Protein AF-M7YXB4-F1 (afdb_monomer)

Sequence (75 aa):
MSPSICLAILLLALVSPSLASASINDNNGVTVAAPRVPVAFQFLQGHNDARREVGVAPLEWNWTLGQDAKRSPVP

Foldseek 3Di:
DDVVVVVVVVVVVVPDDPPDDDDDDDDDDPDPDDPPDDPQVVVQVVQQVVCVVVPHDGDDDDVVVVVVCVVDDDD

Radius of gyration: 18.04 Å; Cα contacts (8 Å, |Δi|>4): 16; chains: 1; bounding box: 26×34×52 Å

Secondary structure (DSSP, 8-state):
--HHHHHHHHHHHHT-----------S-----------HHHHHHHHHHHHHHHTTPPPP---HHHHHHHHHS---

pLDDT: mean 75.22, std 17.39, range [47.0, 97.94]

Mean predicted aligned error: 16.3 Å

Structure (mmCIF, N/CA/C/O backbone):
data_AF-M7YXB4-F1
#
_entry.id   AF-M7YXB4-F1
#
loop_
_atom_site.group_PDB
_atom_site.id
_atom_site.type_symbol
_atom_site.label_atom_id
_atom_site.label_alt_id
_atom_site.label_comp_id
_atom_site.label_asym_id
_atom_site.label_entity_id
_atom_site.label_seq_id
_atom_site.pdbx_PDB_ins_code
_atom_site.Cartn_x
_atom_site.Cartn_y
_a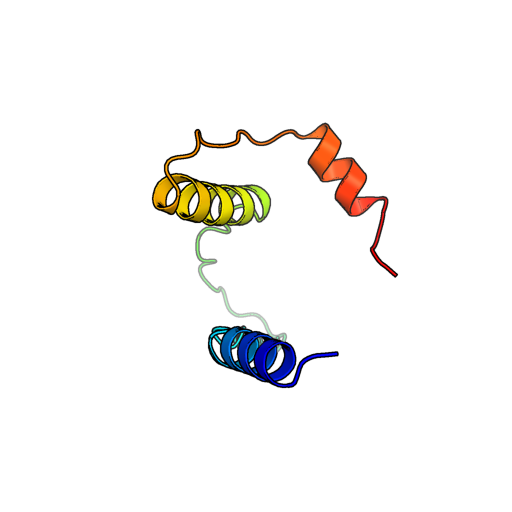tom_site.Cartn_z
_atom_site.occupancy
_atom_site.B_iso_or_equiv
_atom_site.auth_seq_id
_atom_site.auth_comp_id
_atom_site.auth_asym_id
_atom_site.auth_atom_id
_atom_site.pdbx_PDB_model_num
ATOM 1 N N . MET A 1 1 ? 6.931 -27.082 19.090 1.00 55.12 1 MET A N 1
ATOM 2 C CA . MET A 1 1 ? 6.138 -26.208 18.200 1.00 55.12 1 MET A CA 1
ATOM 3 C C . MET A 1 1 ? 4.679 -26.521 18.459 1.00 55.12 1 MET A C 1
ATOM 5 O O . MET A 1 1 ? 4.297 -27.675 18.321 1.00 55.12 1 MET A O 1
ATOM 9 N N . SER A 1 2 ? 3.914 -25.567 18.985 1.00 69.00 2 SER A N 1
ATOM 10 C CA . SER A 1 2 ? 2.557 -25.838 19.470 1.00 69.00 2 SER A CA 1
ATOM 11 C C . SER A 1 2 ? 1.609 -26.131 18.298 1.00 69.00 2 SER A C 1
ATOM 13 O O . SER A 1 2 ? 1.628 -25.377 17.325 1.00 69.00 2 SER A O 1
ATOM 15 N N . PRO A 1 3 ? 0.754 -27.167 18.377 1.00 67.25 3 PRO A N 1
ATOM 16 C CA . PRO A 1 3 ? -0.146 -27.564 17.284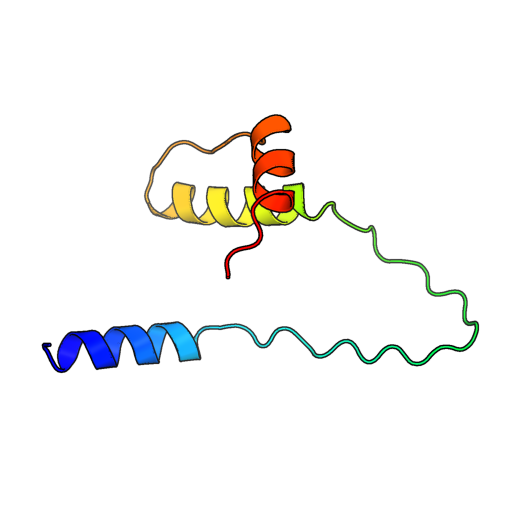 1.00 67.25 3 PRO A CA 1
ATOM 17 C C . PRO A 1 3 ? -1.128 -26.449 16.886 1.00 67.25 3 PRO A C 1
ATOM 19 O O . PRO A 1 3 ? -1.550 -26.368 15.736 1.00 67.25 3 PRO A O 1
ATOM 22 N N . SER A 1 4 ? -1.418 -25.531 17.811 1.00 70.50 4 SER A N 1
ATOM 23 C CA . SER A 1 4 ? -2.240 -24.341 17.579 1.00 70.50 4 SER A CA 1
ATOM 24 C C . SER A 1 4 ? -1.622 -23.357 16.578 1.00 70.50 4 SER A C 1
ATOM 26 O O . SER A 1 4 ? -2.351 -22.682 15.858 1.00 70.50 4 SER A O 1
ATOM 28 N N . ILE A 1 5 ? -0.288 -23.291 16.494 1.00 75.88 5 ILE A N 1
ATOM 29 C CA . ILE A 1 5 ? 0.426 -22.423 15.541 1.00 75.88 5 ILE A CA 1
ATOM 30 C C . ILE A 1 5 ? 0.297 -23.005 14.129 1.00 75.88 5 ILE A C 1
ATOM 32 O O . ILE A 1 5 ? 0.036 -22.273 13.179 1.00 75.88 5 ILE A O 1
ATOM 36 N N . CYS A 1 6 ? 0.388 -24.331 13.994 1.00 66.06 6 CYS A N 1
ATOM 37 C CA . CYS A 1 6 ? 0.203 -25.006 12.710 1.00 66.06 6 CYS A CA 1
ATOM 38 C C . CYS A 1 6 ? -1.205 -24.773 12.142 1.00 66.06 6 CYS A C 1
ATOM 40 O O . CYS A 1 6 ? -1.351 -24.530 10.947 1.00 66.06 6 CYS A O 1
ATOM 42 N N . LEU A 1 7 ? -2.231 -24.791 13.001 1.00 71.00 7 LEU A N 1
ATOM 43 C CA . LEU A 1 7 ? -3.613 -24.548 12.586 1.00 71.00 7 LEU A CA 1
ATOM 44 C C . LEU A 1 7 ? -3.820 -23.107 12.087 1.00 71.00 7 LEU A C 1
ATOM 46 O O . LEU A 1 7 ? -4.496 -22.892 11.084 1.00 71.00 7 LEU A O 1
ATOM 50 N N . ALA A 1 8 ? -3.193 -22.129 12.747 1.00 71.31 8 ALA A N 1
ATOM 51 C CA . ALA A 1 8 ? -3.264 -20.725 12.349 1.00 71.31 8 ALA A CA 1
ATOM 52 C C . ALA A 1 8 ? -2.608 -20.470 10.978 1.00 71.31 8 ALA A C 1
ATOM 54 O O . ALA A 1 8 ? -3.157 -19.732 10.161 1.00 71.31 8 ALA A O 1
ATOM 55 N N . ILE A 1 9 ? -1.475 -21.124 10.695 1.00 73.62 9 ILE A N 1
ATOM 56 C CA . ILE A 1 9 ? -0.787 -21.022 9.396 1.00 73.62 9 ILE A CA 1
ATOM 57 C C . ILE A 1 9 ? -1.628 -21.663 8.280 1.00 73.62 9 ILE A C 1
ATOM 59 O O . ILE A 1 9 ? -1.729 -21.107 7.186 1.00 73.62 9 ILE A O 1
ATOM 63 N N . LEU A 1 10 ? -2.282 -22.796 8.559 1.00 66.62 10 LEU A N 1
ATOM 64 C CA . LEU A 1 10 ? -3.136 -23.485 7.587 1.00 66.62 10 LEU A CA 1
ATOM 65 C C . LEU A 1 10 ? -4.361 -22.640 7.189 1.00 66.62 10 LEU A C 1
ATOM 67 O O . LEU A 1 10 ? -4.725 -22.582 6.016 1.00 66.62 10 LEU A O 1
ATOM 71 N N . LEU A 1 11 ? -4.976 -21.955 8.159 1.00 69.06 11 LEU A N 1
ATOM 72 C CA . LEU A 1 11 ? -6.133 -21.086 7.924 1.00 69.06 11 LEU A CA 1
ATOM 73 C C . LEU A 1 11 ? -5.767 -19.833 7.118 1.00 69.06 11 LEU A C 1
ATOM 75 O O . LEU A 1 11 ? -6.541 -19.413 6.260 1.00 69.06 11 LEU A O 1
ATOM 79 N N . LEU A 1 12 ? -4.574 -19.275 7.336 1.00 63.94 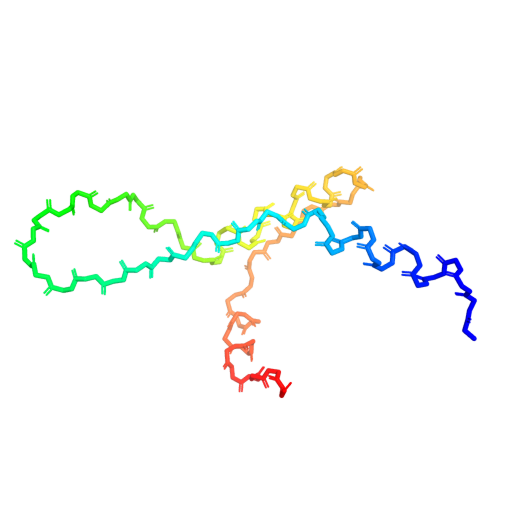12 LEU A N 1
ATOM 80 C CA . LEU A 1 12 ? -4.083 -18.129 6.569 1.00 63.94 12 LEU A CA 1
ATOM 81 C C . LEU A 1 12 ? -3.789 -18.497 5.102 1.00 63.94 12 LEU A C 1
ATOM 83 O O . LEU A 1 12 ? -3.990 -17.679 4.208 1.00 63.94 12 LEU A O 1
ATOM 87 N N . ALA A 1 13 ? -3.387 -19.744 4.835 1.00 61.34 13 ALA A N 1
ATOM 88 C CA . ALA A 1 13 ? -3.183 -20.245 3.476 1.00 61.34 13 ALA A CA 1
ATOM 89 C C . ALA A 1 13 ? -4.505 -20.480 2.715 1.00 61.34 13 ALA A C 1
ATOM 91 O O . ALA A 1 13 ? -4.563 -20.231 1.511 1.00 61.34 13 ALA A O 1
ATOM 92 N N . LEU A 1 14 ? -5.580 -20.897 3.400 1.00 58.00 14 LEU A N 1
ATOM 93 C CA . LEU A 1 14 ? -6.902 -21.100 2.782 1.00 58.00 14 LEU A CA 1
ATOM 94 C C . LEU A 1 14 ? -7.574 -19.795 2.326 1.00 58.00 14 LEU A C 1
ATOM 96 O O . LEU A 1 14 ? -8.407 -19.826 1.424 1.00 58.00 14 LEU A O 1
ATOM 100 N N . VAL A 1 15 ? -7.219 -18.660 2.934 1.00 55.53 15 VAL A N 1
ATOM 101 C CA . VAL A 1 15 ? -7.783 -17.340 2.601 1.00 55.53 15 VAL A CA 1
ATOM 102 C C . VAL A 1 15 ? -7.012 -16.626 1.484 1.00 55.53 15 VAL A C 1
ATOM 104 O O . VAL A 1 15 ? -7.245 -15.451 1.221 1.00 55.53 15 VAL A O 1
ATOM 107 N N . SER A 1 16 ? -6.094 -17.313 0.799 1.00 56.84 16 SER A N 1
ATOM 108 C CA . SER A 1 16 ? -5.438 -16.750 -0.381 1.00 56.84 16 SER A CA 1
ATOM 109 C C . SER A 1 16 ? -6.421 -16.761 -1.556 1.00 56.84 16 SER A C 1
ATOM 111 O O . SER A 1 16 ? -6.778 -17.846 -2.025 1.00 56.84 16 SER A O 1
ATOM 113 N N . PRO A 1 17 ? -6.874 -15.602 -2.074 1.00 51.78 17 PRO A N 1
ATOM 114 C CA . PRO A 1 17 ? -7.572 -15.587 -3.347 1.00 51.78 17 PRO A CA 1
ATOM 115 C C . PRO A 1 17 ? -6.628 -16.179 -4.393 1.00 51.78 17 PRO A C 1
ATOM 117 O O . PRO A 1 17 ? -5.505 -15.708 -4.569 1.00 51.78 17 PRO A O 1
ATOM 120 N N . SER A 1 18 ? -7.074 -17.260 -5.036 1.00 57.75 18 SER A N 1
ATOM 121 C CA . SER A 1 18 ? -6.388 -17.884 -6.163 1.00 57.75 18 SER A CA 1
ATOM 122 C C . SER A 1 18 ? -5.953 -16.789 -7.134 1.00 57.75 18 SER A C 1
ATOM 124 O O . SER A 1 18 ? -6.790 -16.095 -7.714 1.00 57.75 18 SER A O 1
ATOM 126 N N . LEU A 1 19 ? -4.639 -16.598 -7.276 1.00 51.19 19 LEU A N 1
ATOM 127 C CA . LEU A 1 19 ? -4.096 -15.753 -8.324 1.00 51.19 19 LEU A CA 1
ATOM 128 C C . LEU A 1 19 ? -4.430 -16.472 -9.633 1.00 51.19 19 LEU A C 1
ATOM 130 O O . LEU A 1 19 ? -3.826 -17.495 -9.956 1.00 51.19 19 LEU A O 1
ATOM 134 N N . ALA A 1 20 ? -5.479 -16.003 -10.308 1.00 52.75 20 ALA A N 1
ATOM 135 C CA . ALA A 1 20 ? -5.991 -16.605 -11.526 1.00 52.75 20 ALA A CA 1
ATOM 136 C C . ALA A 1 20 ? -4.839 -16.853 -12.508 1.00 52.75 20 ALA A C 1
ATOM 138 O O . ALA A 1 20 ? -4.050 -15.955 -12.808 1.00 52.75 20 ALA A O 1
ATOM 139 N N . SER A 1 21 ? -4.740 -18.095 -12.982 1.00 56.12 21 SER A N 1
ATOM 140 C CA . SER A 1 21 ? -3.768 -18.497 -13.991 1.00 56.12 21 SER A CA 1
ATOM 141 C C . SER A 1 21 ? -4.011 -17.686 -15.264 1.00 56.12 21 SER A C 1
ATOM 143 O O . SER A 1 21 ? -5.031 -17.849 -15.934 1.00 56.12 21 SER A O 1
ATOM 145 N N . ALA A 1 22 ? -3.090 -16.781 -15.590 1.00 48.00 22 ALA A N 1
ATOM 146 C CA . ALA A 1 22 ? -3.097 -16.087 -16.867 1.00 48.00 22 ALA A CA 1
ATOM 147 C C . ALA A 1 22 ? -2.429 -16.991 -17.912 1.00 48.00 22 ALA A C 1
ATOM 149 O O . ALA A 1 22 ? -1.205 -17.029 -18.029 1.00 48.00 22 ALA A O 1
ATOM 150 N N . SER A 1 23 ? -3.245 -17.736 -18.660 1.00 59.28 23 SER A N 1
ATOM 151 C CA . SER A 1 23 ? -2.815 -18.418 -19.881 1.00 59.28 23 SER A CA 1
ATOM 152 C C . SER A 1 23 ? -2.566 -17.373 -20.969 1.00 59.28 23 SER A C 1
ATOM 154 O O . SER A 1 23 ? -3.510 -16.754 -21.460 1.00 59.28 23 SER A O 1
ATOM 156 N N . ILE A 1 24 ? -1.307 -17.175 -21.358 1.00 55.72 24 ILE A N 1
ATOM 157 C CA . ILE A 1 24 ? -0.944 -16.364 -22.525 1.00 55.72 24 ILE A CA 1
ATOM 158 C C . ILE A 1 24 ? -1.017 -17.284 -23.747 1.00 55.72 24 ILE A C 1
ATOM 160 O O . ILE A 1 24 ? -0.169 -18.155 -23.914 1.00 55.72 24 ILE A O 1
ATOM 164 N N . ASN A 1 25 ? -2.053 -17.124 -24.573 1.00 59.94 25 ASN A N 1
ATOM 165 C CA . ASN A 1 25 ? -2.089 -17.700 -25.917 1.00 59.94 25 ASN A CA 1
ATOM 166 C C . ASN A 1 25 ? -1.803 -16.575 -26.919 1.00 59.94 25 ASN A C 1
ATOM 168 O O . ASN A 1 25 ? -2.616 -15.664 -27.089 1.00 59.94 25 ASN A O 1
ATOM 172 N N . ASP A 1 26 ? -0.615 -16.612 -27.517 1.00 64.06 26 ASP A N 1
ATOM 173 C CA . ASP A 1 26 ? -0.126 -15.593 -28.440 1.00 64.06 26 ASP A CA 1
ATOM 174 C C . ASP A 1 26 ? -0.749 -15.743 -29.827 1.00 64.06 26 ASP A C 1
ATOM 176 O O . ASP A 1 26 ? -0.292 -16.548 -30.638 1.00 64.06 26 ASP A O 1
ATOM 180 N N . ASN A 1 27 ? -1.745 -14.910 -30.141 1.00 57.00 27 ASN A N 1
ATOM 181 C CA . ASN A 1 27 ? -2.036 -14.527 -31.522 1.00 57.00 27 ASN A CA 1
ATOM 182 C C . ASN A 1 27 ? -2.993 -13.325 -31.609 1.00 57.00 27 ASN A C 1
ATOM 184 O O . ASN A 1 27 ? -4.210 -13.458 -31.532 1.00 57.00 27 ASN A O 1
ATOM 188 N N . ASN A 1 28 ? -2.389 -12.150 -31.828 1.00 69.25 28 ASN A N 1
ATOM 189 C CA . ASN A 1 28 ? -2.909 -10.977 -32.543 1.00 69.25 28 ASN A CA 1
ATOM 190 C C . ASN A 1 28 ? -4.426 -10.705 -32.456 1.00 69.25 28 ASN A C 1
ATOM 192 O O . ASN A 1 28 ? -5.153 -10.838 -33.441 1.00 69.25 28 ASN A O 1
ATOM 196 N N . GLY A 1 29 ? -4.885 -10.226 -31.305 1.00 47.00 29 GLY A N 1
ATOM 197 C CA . GLY A 1 29 ? -6.174 -9.554 -31.177 1.00 47.00 29 GLY A CA 1
ATOM 198 C C . GLY A 1 29 ? -5.972 -8.267 -30.396 1.00 47.00 29 GLY A C 1
ATOM 199 O O . GLY A 1 29 ? -5.341 -8.291 -29.345 1.00 47.00 29 GLY A O 1
ATOM 200 N N . VAL A 1 30 ? -6.463 -7.141 -30.913 1.00 54.19 30 VAL A N 1
ATOM 201 C CA . VAL A 1 30 ? -6.499 -5.860 -30.196 1.00 54.19 30 VAL A CA 1
ATOM 202 C C . VAL A 1 30 ? -7.311 -6.052 -28.910 1.00 54.19 30 VAL A C 1
ATOM 204 O O . VAL A 1 30 ? -8.537 -5.990 -28.892 1.00 54.19 30 VAL A O 1
ATOM 207 N N . THR A 1 31 ? -6.623 -6.352 -27.813 1.00 48.19 31 THR A N 1
ATOM 208 C CA . THR A 1 31 ? -7.200 -6.332 -26.474 1.00 48.19 31 THR A CA 1
ATOM 209 C C . THR A 1 31 ? -7.074 -4.898 -25.993 1.00 48.19 31 THR A C 1
ATOM 211 O O . THR A 1 31 ? -5.963 -4.392 -25.831 1.00 48.19 31 THR A O 1
ATOM 214 N N . VAL A 1 32 ? -8.202 -4.218 -25.785 1.00 51.66 32 VAL A N 1
ATOM 215 C CA . VAL A 1 32 ? -8.227 -2.953 -25.042 1.00 51.66 32 VAL A CA 1
ATOM 216 C C . VAL A 1 32 ? -7.644 -3.230 -23.660 1.00 51.66 32 VAL A C 1
ATOM 218 O O . VAL A 1 32 ? -8.296 -3.805 -22.792 1.00 51.66 32 VAL A O 1
ATOM 221 N N . ALA A 1 33 ? -6.354 -2.932 -23.503 1.00 51.41 33 ALA A N 1
ATOM 222 C CA . ALA A 1 33 ? -5.621 -3.209 -22.286 1.00 51.41 33 ALA A CA 1
ATOM 223 C C . ALA A 1 33 ? -6.305 -2.446 -21.153 1.00 51.41 33 ALA A C 1
ATOM 225 O O . ALA A 1 33 ? -6.322 -1.214 -21.159 1.00 51.41 33 ALA A O 1
ATOM 226 N N . ALA A 1 34 ? -6.877 -3.181 -20.194 1.00 56.38 34 ALA A N 1
ATOM 227 C CA . ALA A 1 34 ? -7.312 -2.597 -18.936 1.00 56.38 34 ALA A CA 1
ATOM 228 C C . ALA A 1 34 ? -6.168 -1.716 -18.400 1.00 56.38 34 ALA A C 1
ATOM 230 O O . ALA A 1 34 ? -5.003 -2.121 -18.536 1.00 56.38 34 ALA A O 1
ATOM 231 N N . PRO A 1 35 ? -6.457 -0.523 -17.845 1.00 52.62 35 PRO A N 1
ATOM 232 C CA . PRO A 1 35 ? -5.424 0.370 -17.344 1.00 52.62 35 PRO A CA 1
ATOM 233 C C . PRO A 1 35 ? -4.448 -0.413 -16.467 1.00 52.62 35 PRO A C 1
ATOM 235 O O . PRO A 1 35 ? -4.827 -0.958 -15.430 1.00 52.62 35 PRO A O 1
ATOM 238 N N . ARG A 1 36 ? -3.195 -0.538 -16.919 1.00 65.31 36 ARG A N 1
ATOM 239 C CA . ARG A 1 36 ? -2.164 -1.254 -16.168 1.00 65.31 36 ARG A CA 1
ATOM 240 C C . ARG A 1 36 ? -1.776 -0.372 -14.990 1.00 65.31 36 ARG A C 1
ATOM 242 O O . ARG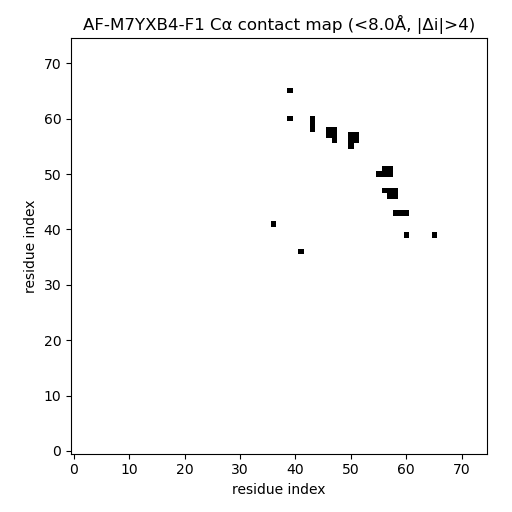 A 1 36 ? -0.888 0.468 -15.104 1.00 65.31 36 ARG A O 1
ATOM 249 N N . VAL A 1 37 ? -2.480 -0.534 -13.875 1.00 70.31 37 VAL A N 1
ATOM 250 C CA . VAL A 1 37 ? -2.126 0.123 -12.618 1.00 70.31 37 VAL A CA 1
ATOM 251 C C . VAL A 1 37 ? -0.722 -0.352 -12.224 1.00 70.31 37 VAL A C 1
ATOM 253 O O . VAL A 1 37 ? -0.500 -1.567 -12.154 1.00 70.31 37 VAL A O 1
ATOM 256 N N . PRO A 1 38 ? 0.240 0.559 -11.980 1.00 82.25 38 PRO A N 1
ATOM 257 C CA . PRO A 1 38 ? 1.602 0.175 -11.631 1.00 82.25 38 PRO A CA 1
ATOM 258 C C . PRO A 1 38 ? 1.629 -0.783 -10.435 1.00 82.25 38 PRO A C 1
ATOM 260 O O . PRO A 1 38 ? 0.926 -0.568 -9.450 1.00 82.25 38 PRO A O 1
ATOM 263 N N . VAL A 1 39 ? 2.477 -1.815 -10.489 1.00 84.38 39 VAL A N 1
ATOM 264 C CA . VAL A 1 39 ? 2.626 -2.808 -9.402 1.00 84.38 39 VAL A CA 1
ATOM 265 C C . VAL A 1 39 ? 2.907 -2.130 -8.055 1.00 84.38 39 VAL A C 1
ATOM 267 O O . VAL A 1 39 ? 2.349 -2.519 -7.036 1.00 84.38 39 VAL A O 1
ATOM 270 N N . ALA A 1 40 ? 3.704 -1.058 -8.069 1.00 85.44 40 ALA A N 1
ATOM 271 C CA . ALA A 1 40 ? 3.990 -0.232 -6.897 1.00 85.44 40 ALA A CA 1
ATOM 272 C C . ALA A 1 40 ? 2.724 0.336 -6.233 1.00 85.44 40 ALA A C 1
ATOM 274 O O . ALA A 1 40 ? 2.617 0.346 -5.010 1.00 85.44 40 ALA A O 1
ATOM 275 N N . PHE A 1 41 ? 1.748 0.776 -7.032 1.00 88.00 41 PHE A N 1
ATOM 276 C CA . PHE A 1 41 ? 0.500 1.336 -6.523 1.00 88.00 41 PHE A CA 1
ATOM 277 C C . PHE A 1 41 ? -0.365 0.257 -5.868 1.00 88.0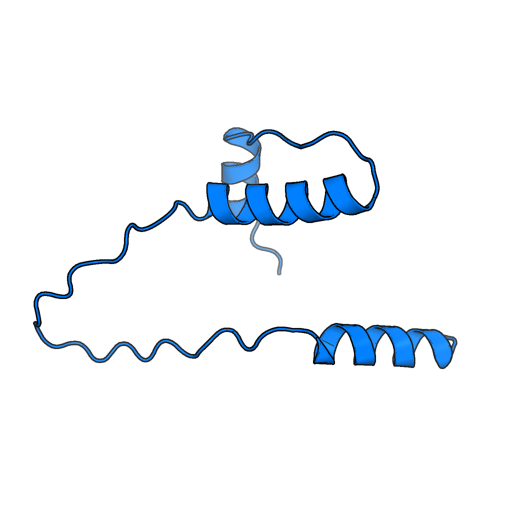0 41 PHE A C 1
ATOM 279 O O . PHE A 1 41 ? -0.846 0.453 -4.757 1.00 88.00 41 PHE A O 1
ATOM 286 N N . GLN A 1 42 ? -0.503 -0.905 -6.514 1.00 90.06 42 GLN A N 1
ATOM 287 C CA . GLN A 1 42 ? -1.255 -2.033 -5.952 1.00 90.06 42 GLN A CA 1
ATOM 288 C C . GLN A 1 42 ? -0.635 -2.515 -4.633 1.00 90.06 42 GLN A C 1
ATOM 290 O O . GLN A 1 42 ? -1.346 -2.747 -3.656 1.00 90.06 42 GLN A O 1
ATOM 295 N N . PHE A 1 43 ? 0.699 -2.594 -4.584 1.00 91.69 43 PHE A N 1
ATOM 296 C CA . PHE A 1 43 ? 1.432 -2.949 -3.374 1.00 91.69 43 PHE A CA 1
ATOM 297 C C . PHE A 1 43 ? 1.178 -1.949 -2.242 1.00 91.69 43 PHE A C 1
ATOM 299 O O . PHE A 1 43 ? 0.836 -2.354 -1.129 1.00 91.69 43 PHE A O 1
ATOM 306 N N . LEU A 1 44 ? 1.317 -0.649 -2.521 1.00 95.19 44 LEU A N 1
ATOM 307 C CA . LEU A 1 44 ? 1.118 0.396 -1.519 1.00 95.19 44 LEU A CA 1
ATOM 308 C C . LEU A 1 44 ? -0.328 0.425 -1.008 1.00 95.19 44 LEU A C 1
ATOM 310 O O . LEU A 1 44 ? -0.544 0.568 0.194 1.00 95.19 44 LEU A O 1
ATOM 314 N N . GLN A 1 45 ? -1.304 0.247 -1.902 1.00 94.25 45 GLN A N 1
ATOM 315 C CA . GLN A 1 45 ? -2.720 0.234 -1.548 1.00 94.25 45 GLN A CA 1
ATOM 316 C C . GLN A 1 45 ? -3.036 -0.891 -0.558 1.00 94.25 45 GLN A C 1
ATOM 318 O O . GLN A 1 45 ? -3.546 -0.610 0.523 1.00 94.25 45 GLN A O 1
ATOM 323 N N . GLY A 1 46 ? -2.653 -2.135 -0.869 1.00 95.06 46 GLY A N 1
ATOM 324 C CA . GLY A 1 46 ? -2.921 -3.272 0.018 1.00 95.06 46 GLY A CA 1
ATOM 325 C C . GLY A 1 46 ? -2.280 -3.120 1.403 1.00 95.06 46 GLY A C 1
ATOM 326 O O . GLY A 1 46 ? -2.902 -3.435 2.415 1.00 95.06 46 GLY A O 1
ATOM 327 N N . HIS A 1 47 ? -1.067 -2.561 1.474 1.00 96.56 47 HIS A N 1
ATOM 328 C CA . HIS A 1 47 ? -0.413 -2.288 2.758 1.00 96.56 47 HIS A CA 1
ATOM 329 C C . HIS A 1 47 ? -1.124 -1.191 3.550 1.00 96.56 47 HIS A C 1
ATOM 331 O O . HIS A 1 47 ? -1.270 -1.304 4.766 1.00 96.56 47 HIS A O 1
ATOM 337 N N . ASN A 1 48 ? -1.560 -0.126 2.880 1.00 97.75 48 ASN A N 1
ATOM 338 C CA . ASN A 1 48 ? -2.239 0.983 3.540 1.00 97.75 48 ASN A CA 1
ATOM 339 C C . ASN A 1 48 ? -3.650 0.611 3.998 1.00 97.75 48 ASN A C 1
ATOM 341 O O . ASN A 1 48 ? -4.061 1.067 5.064 1.00 97.75 48 ASN A O 1
ATOM 345 N N . ASP A 1 49 ? -4.352 -0.255 3.266 1.00 97.31 49 ASP A N 1
ATOM 346 C CA . ASP A 1 49 ? -5.625 -0.823 3.711 1.00 97.31 49 ASP A CA 1
ATOM 347 C C . ASP A 1 49 ? -5.437 -1.639 5.002 1.00 97.31 49 ASP A C 1
ATOM 349 O O . ASP A 1 49 ? -6.107 -1.357 5.997 1.00 97.31 49 ASP A O 1
ATOM 353 N N . ALA A 1 50 ? -4.447 -2.537 5.049 1.00 97.12 50 ALA A N 1
ATOM 354 C CA . ALA A 1 50 ? -4.137 -3.307 6.257 1.00 97.12 50 ALA A CA 1
ATOM 355 C C . ALA A 1 50 ? -3.703 -2.414 7.437 1.00 97.12 50 ALA A C 1
ATOM 357 O O . ALA A 1 50 ? -4.120 -2.626 8.574 1.00 97.12 50 ALA A O 1
ATOM 358 N N . ARG A 1 51 ? -2.893 -1.373 7.189 1.00 97.94 51 ARG A N 1
ATOM 359 C CA . ARG A 1 51 ? -2.478 -0.413 8.232 1.00 97.94 51 ARG A CA 1
ATOM 360 C C . ARG A 1 51 ? -3.656 0.390 8.770 1.00 97.94 51 ARG A C 1
ATOM 362 O O . ARG A 1 51 ? -3.723 0.612 9.977 1.00 97.94 51 ARG A O 1
ATOM 369 N N . ARG A 1 52 ? -4.602 0.770 7.907 1.00 97.31 52 ARG A 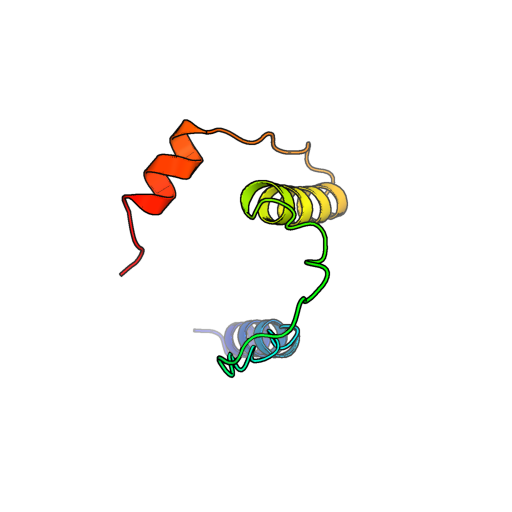N 1
ATOM 370 C CA . ARG A 1 52 ? -5.842 1.442 8.310 1.00 97.31 52 ARG A CA 1
ATOM 371 C C . ARG A 1 52 ? -6.678 0.561 9.236 1.00 97.31 52 ARG A C 1
ATOM 373 O O . ARG A 1 52 ? -7.184 1.071 10.231 1.00 97.31 52 ARG A O 1
ATOM 380 N N . GLU A 1 53 ? -6.791 -0.735 8.949 1.00 96.50 53 GLU A N 1
ATOM 381 C CA . GLU A 1 53 ? -7.541 -1.688 9.784 1.00 96.50 53 GLU A CA 1
ATOM 382 C C . GLU A 1 53 ? -6.981 -1.807 11.206 1.00 96.50 53 GLU A C 1
ATOM 384 O O . GLU A 1 53 ? -7.741 -1.978 12.157 1.00 96.50 53 GLU A O 1
ATOM 389 N N . VAL A 1 54 ? -5.665 -1.646 11.368 1.00 97.12 54 VAL A N 1
ATOM 390 C CA . VAL A 1 54 ? -4.995 -1.668 12.678 1.00 97.12 54 VAL A CA 1
ATOM 391 C C . VAL A 1 54 ? -4.715 -0.270 13.254 1.00 97.12 54 VAL A C 1
ATOM 393 O O . VAL A 1 54 ? -4.011 -0.150 14.254 1.00 97.12 54 VAL A O 1
ATOM 396 N N . GLY A 1 55 ? -5.250 0.796 12.645 1.00 96.56 55 GLY A N 1
ATOM 397 C CA . GLY A 1 55 ? -5.126 2.173 13.142 1.00 96.56 55 GLY A CA 1
ATOM 398 C C . GLY A 1 55 ? -3.725 2.788 13.023 1.00 96.56 55 GLY A C 1
ATOM 399 O O . GLY A 1 55 ? -3.391 3.714 13.760 1.00 96.56 55 GLY A O 1
ATOM 400 N N . VAL A 1 56 ? -2.891 2.286 12.111 1.00 96.94 56 VAL A N 1
ATOM 401 C CA . VAL A 1 56 ? -1.524 2.769 11.878 1.00 96.94 56 VAL A CA 1
ATOM 402 C C . VAL A 1 56 ? -1.496 3.722 10.677 1.00 96.94 56 VAL A C 1
ATOM 404 O O . VAL A 1 56 ? -2.146 3.486 9.661 1.00 96.94 56 VAL A O 1
ATOM 407 N N . ALA A 1 57 ? -0.702 4.794 10.772 1.00 96.88 57 ALA A N 1
ATOM 408 C CA . ALA A 1 57 ? -0.536 5.781 9.701 1.00 96.88 57 ALA A CA 1
ATOM 409 C C . ALA A 1 57 ? -0.094 5.132 8.372 1.00 96.88 57 ALA A C 1
ATOM 411 O O . ALA A 1 57 ? 0.693 4.180 8.409 1.00 96.88 57 ALA A O 1
ATOM 412 N N . PRO A 1 58 ? -0.543 5.632 7.208 1.00 97.25 58 PRO A N 1
ATOM 413 C CA . PRO A 1 58 ? -0.214 5.048 5.911 1.00 97.25 58 PRO A CA 1
ATOM 414 C C . PRO A 1 58 ? 1.273 5.188 5.571 1.00 97.25 58 PRO A C 1
ATOM 416 O O . PRO A 1 58 ? 1.995 6.019 6.120 1.00 97.25 58 PRO A O 1
ATOM 419 N N . LEU A 1 59 ? 1.721 4.350 4.646 1.00 96.56 59 LEU A N 1
ATOM 420 C CA . LEU A 1 59 ? 3.022 4.428 4.004 1.00 96.56 59 LEU A CA 1
ATOM 421 C C . LEU A 1 59 ? 2.946 5.270 2.732 1.00 96.56 59 LEU A C 1
ATOM 423 O O . LEU A 1 59 ? 1.913 5.326 2.059 1.00 96.56 59 LEU A O 1
ATOM 427 N N . GLU A 1 60 ? 4.096 5.820 2.365 1.00 96.31 60 GLU A N 1
ATOM 428 C CA . GLU A 1 60 ? 4.352 6.407 1.057 1.00 96.31 60 GLU A CA 1
ATOM 429 C C . GLU A 1 60 ? 5.347 5.544 0.283 1.00 96.31 60 GLU A C 1
ATOM 431 O O . GLU A 1 60 ? 6.195 4.853 0.856 1.00 96.31 60 GLU A O 1
ATOM 436 N N . TRP A 1 61 ? 5.243 5.574 -1.043 1.00 94.50 61 TRP A N 1
ATOM 437 C CA . TRP A 1 61 ? 6.161 4.828 -1.890 1.00 94.50 61 TRP A CA 1
ATOM 438 C C . TRP A 1 61 ? 7.551 5.473 -1.901 1.00 94.50 61 TRP A C 1
ATOM 440 O O . TRP A 1 61 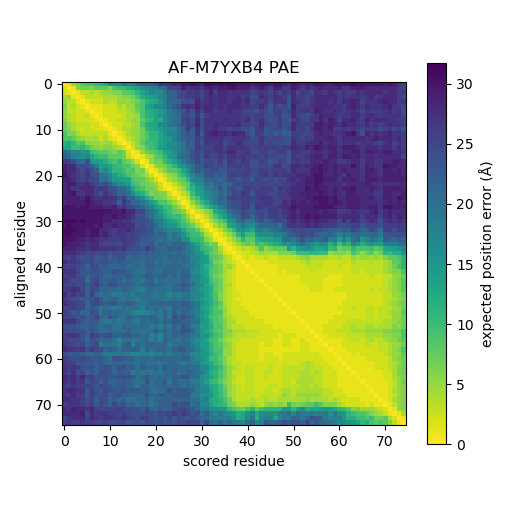? 7.691 6.655 -2.208 1.00 94.50 61 TRP A O 1
ATOM 450 N N . ASN A 1 62 ? 8.593 4.673 -1.664 1.00 94.81 62 ASN A N 1
ATOM 451 C CA . ASN A 1 62 ? 9.982 5.088 -1.834 1.00 94.81 62 ASN A CA 1
ATOM 452 C C . ASN A 1 62 ? 10.606 4.374 -3.040 1.00 94.81 62 ASN A C 1
ATOM 454 O O . ASN A 1 62 ? 10.684 3.145 -3.086 1.00 94.81 62 ASN A O 1
ATOM 458 N N . TRP A 1 63 ? 11.078 5.150 -4.018 1.00 92.38 63 TRP A N 1
ATOM 459 C CA . TRP A 1 63 ? 11.621 4.590 -5.255 1.00 92.38 63 TRP A CA 1
ATOM 460 C C . TRP A 1 63 ? 12.919 3.803 -5.049 1.00 92.38 63 TRP A C 1
ATOM 462 O O . TRP A 1 63 ? 13.079 2.753 -5.665 1.00 92.38 63 TRP A O 1
ATOM 472 N N . THR A 1 64 ? 13.813 4.268 -4.172 1.00 93.25 64 THR A N 1
ATOM 473 C CA . THR A 1 64 ? 15.089 3.600 -3.872 1.00 93.25 64 THR A CA 1
ATOM 474 C C . THR A 1 64 ? 14.847 2.212 -3.293 1.00 93.25 64 THR A C 1
ATOM 476 O O . THR A 1 64 ? 15.349 1.233 -3.837 1.00 93.25 64 THR A O 1
ATOM 479 N N . LEU A 1 65 ? 13.968 2.107 -2.290 1.00 90.19 65 LEU A N 1
ATOM 480 C CA . LEU A 1 65 ? 13.585 0.816 -1.707 1.00 90.19 65 LEU A CA 1
ATOM 481 C C . LEU A 1 65 ? 12.949 -0.119 -2.747 1.00 90.19 65 LEU A C 1
ATOM 483 O O . LEU A 1 65 ? 13.198 -1.323 -2.743 1.00 90.19 65 LEU A O 1
ATOM 487 N N . GLY A 1 66 ? 12.172 0.435 -3.681 1.00 89.19 66 GLY A N 1
ATOM 488 C CA . GLY A 1 66 ? 11.614 -0.328 -4.796 1.00 89.19 66 GLY A CA 1
ATOM 489 C C . GLY A 1 66 ? 12.671 -0.888 -5.757 1.00 89.19 66 GLY A C 1
ATOM 490 O O . GLY A 1 66 ? 12.460 -1.958 -6.330 1.00 89.19 66 GLY A O 1
ATOM 491 N N . GLN A 1 67 ? 13.801 -0.201 -5.951 1.00 89.81 67 GLN A N 1
ATOM 492 C CA . GLN A 1 67 ? 14.916 -0.722 -6.753 1.00 89.81 67 GLN A CA 1
ATOM 493 C C . GLN A 1 67 ? 15.741 -1.750 -5.979 1.00 89.81 67 GLN A C 1
ATOM 495 O O . GLN A 1 67 ? 16.116 -2.777 -6.546 1.00 89.81 67 GLN A O 1
ATOM 500 N N . ASP A 1 68 ? 15.966 -1.521 -4.687 1.00 88.62 68 ASP A N 1
ATOM 501 C CA . ASP A 1 68 ? 16.698 -2.455 -3.830 1.00 88.62 68 ASP A CA 1
ATOM 502 C C . ASP A 1 68 ? 15.984 -3.809 -3.746 1.00 88.62 68 ASP A C 1
ATOM 504 O O . ASP A 1 68 ? 16.618 -4.855 -3.888 1.00 88.62 68 ASP A O 1
ATOM 508 N N . ALA A 1 69 ? 14.652 -3.804 -3.637 1.00 85.56 69 ALA A N 1
ATOM 509 C CA . ALA A 1 69 ? 13.842 -5.021 -3.653 1.00 85.56 69 ALA A CA 1
ATOM 510 C C . ALA A 1 69 ? 13.985 -5.828 -4.956 1.00 85.56 69 ALA A C 1
ATOM 512 O O . ALA A 1 69 ? 13.957 -7.054 -4.932 1.00 85.56 69 ALA A O 1
ATOM 513 N N . LYS A 1 70 ? 14.176 -5.162 -6.103 1.00 86.88 70 LYS A N 1
ATOM 514 C CA . LYS A 1 70 ? 14.441 -5.850 -7.381 1.00 86.88 70 LYS A CA 1
ATOM 515 C C . LYS A 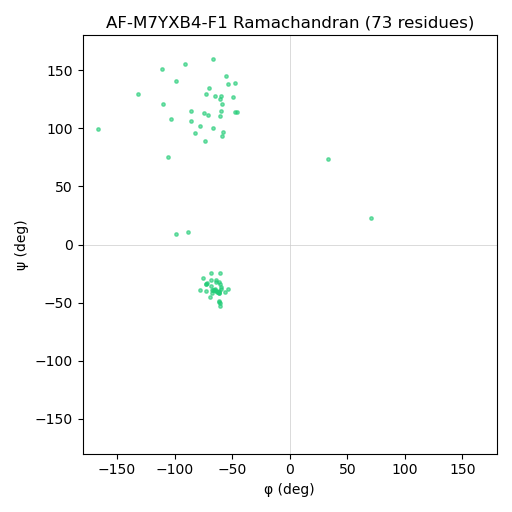1 70 ? 15.845 -6.439 -7.438 1.00 86.88 70 LYS A C 1
ATOM 517 O O . LYS A 1 70 ? 16.054 -7.456 -8.093 1.00 86.88 70 LYS A O 1
ATOM 522 N N . ARG A 1 71 ? 16.811 -5.769 -6.804 1.00 87.25 71 ARG A N 1
ATOM 523 C CA . ARG A 1 71 ? 18.221 -6.171 -6.790 1.00 87.25 71 ARG A CA 1
ATOM 524 C C . ARG A 1 71 ? 18.485 -7.353 -5.866 1.00 87.25 71 ARG A C 1
ATOM 526 O O . ARG A 1 71 ? 19.411 -8.115 -6.132 1.00 87.25 71 ARG A O 1
ATOM 533 N N . SER A 1 72 ? 17.688 -7.485 -4.813 1.00 74.75 72 SER A N 1
ATOM 53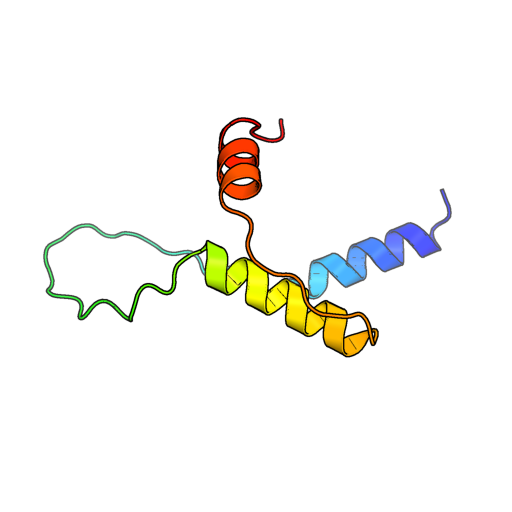4 C CA . SER A 1 72 ? 17.783 -8.551 -3.821 1.00 74.75 72 SER A CA 1
ATOM 535 C C . SER A 1 72 ? 16.650 -9.561 -4.020 1.00 74.75 72 SER A C 1
ATOM 537 O O . SER A 1 72 ? 15.686 -9.537 -3.252 1.00 74.75 72 SER A O 1
ATOM 539 N N . PRO A 1 73 ? 16.717 -10.439 -5.041 1.00 60.25 73 PRO A N 1
ATOM 540 C CA . PRO A 1 73 ? 15.768 -11.534 -5.143 1.00 60.25 73 PRO A CA 1
ATOM 541 C C . PRO A 1 73 ? 15.903 -12.402 -3.890 1.00 60.25 73 PRO A C 1
ATOM 543 O O . PRO A 1 73 ? 17.005 -12.793 -3.504 1.00 60.25 73 PRO A O 1
ATOM 546 N N . VAL A 1 74 ? 14.778 -12.647 -3.224 1.00 65.62 74 VAL A N 1
ATOM 547 C CA . VAL A 1 74 ? 14.717 -13.571 -2.090 1.00 65.62 74 VAL A CA 1
ATOM 548 C C . VAL A 1 74 ? 15.035 -14.974 -2.637 1.00 65.62 74 VAL A C 1
ATOM 550 O O . VAL A 1 74 ? 14.442 -15.329 -3.659 1.00 65.62 74 VAL A O 1
ATOM 553 N N . PRO A 1 75 ? 15.995 -15.717 -2.051 1.00 52.75 75 PRO A N 1
ATOM 554 C CA . PRO A 1 75 ? 16.365 -17.054 -2.516 1.00 52.75 75 PRO A CA 1
ATOM 555 C C . PRO A 1 75 ? 15.230 -18.074 -2.375 1.00 52.75 75 PRO A C 1
ATOM 557 O O . PRO A 1 75 ? 14.369 -17.892 -1.482 1.00 52.75 75 PRO A O 1
#

Solvent-accessible surface area (backbone atoms only — not comparable to full-atom values): 5096 Å² total; per-residue (Å²): 132,64,71,70,58,57,53,54,56,52,55,60,60,71,68,54,78,78,78,75,83,80,80,84,77,94,72,95,68,95,67,85,71,70,84,80,72,54,68,68,55,58,54,50,49,57,52,31,54,55,27,51,77,72,73,42,81,70,81,78,92,55,69,68,63,58,50,50,55,69,73,54,69,83,130

InterPro domains:
  IPR035940 CAP superfamily [SSF55797] (41-70)

Organism: Triticum urartu (NCBI:txid4572)